Protein AF-A0A3N2P514-F1 (afdb_monomer_lite)

Foldseek 3Di:
DDPDDDPLRCLQPDVVNFVLCDVQKWKDDPNHTFDKGFPDSPPCVNPNTDMDTHYPDDAFKMKIFHCPPCVVPQPDKDKDADPADKVVRIDIAGVVRRIDMIGGDPDSDDDPPPDPPPDDPDPDPPPPVVVVVVVVVVVVVVPD

pLDDT: mean 82.33, std 19.9, range [40.38, 98.62]

Sequence (144 aa):
MATELTGEQKLRRSNRVHDYLLDRITVRQDDAPCPGRVVALDRLLDQGARLRFECPAEVAELDITLTALTDLNEAYRTVLTSQTPAVPRRVLFTAAEPTHRMRFSADGGGPGLTGALVGAGAALATALATLAVVRLRRRVRSRS

Structure (mmCIF, N/CA/C/O backbone):
data_AF-A0A3N2P514-F1
#
_entry.id   AF-A0A3N2P514-F1
#
loop_
_atom_site.group_PDB
_atom_site.id
_atom_site.type_symbol
_atom_site.label_atom_id
_atom_site.label_alt_id
_atom_site.label_comp_id
_atom_site.label_asym_id
_atom_site.label_entity_id
_atom_site.label_seq_id
_atom_site.pdbx_PDB_ins_code
_atom_site.Cartn_x
_atom_site.Cartn_y
_atom_site.Cartn_z
_atom_site.occupancy
_atom_site.B_iso_or_equiv
_atom_site.auth_seq_id
_atom_site.auth_comp_id
_atom_site.auth_asym_id
_atom_site.auth_atom_id
_atom_site.pdbx_PDB_model_num
ATOM 1 N N . MET A 1 1 ? -27.304 -10.025 27.829 1.00 45.19 1 MET A N 1
ATOM 2 C CA . MET A 1 1 ? -26.016 -9.373 28.148 1.00 45.19 1 MET A CA 1
ATOM 3 C C . MET A 1 1 ? -25.316 -9.084 26.831 1.00 45.19 1 MET A C 1
ATOM 5 O O . MET A 1 1 ? -25.089 -10.024 26.083 1.00 45.19 1 MET A O 1
ATOM 9 N N . ALA A 1 2 ? -25.073 -7.817 26.489 1.00 62.19 2 ALA A N 1
ATOM 10 C CA . ALA A 1 2 ? -24.287 -7.481 25.303 1.00 62.19 2 ALA A CA 1
ATOM 11 C C . ALA A 1 2 ? -22.807 -7.663 25.655 1.00 62.19 2 ALA A C 1
ATOM 13 O O . ALA A 1 2 ? -22.314 -7.009 26.569 1.00 62.19 2 ALA A O 1
ATOM 14 N N . THR A 1 3 ? -22.113 -8.589 24.996 1.00 72.25 3 THR A N 1
ATOM 15 C CA . THR A 1 3 ? -20.666 -8.740 25.176 1.00 72.25 3 THR A CA 1
ATOM 16 C C . THR A 1 3 ? -19.981 -7.512 24.590 1.00 72.25 3 THR A C 1
ATOM 18 O O . THR A 1 3 ? -20.041 -7.289 23.379 1.00 72.25 3 THR A O 1
ATOM 21 N N . GLU A 1 4 ? -19.349 -6.702 25.436 1.00 83.94 4 GLU A N 1
ATOM 22 C CA . GLU A 1 4 ? -18.551 -5.575 24.973 1.00 83.94 4 GLU A CA 1
ATOM 23 C C . GLU A 1 4 ? -17.305 -6.104 24.256 1.00 83.94 4 GLU A C 1
ATOM 25 O O . GLU A 1 4 ? -16.509 -6.859 24.812 1.00 83.94 4 GLU A O 1
ATOM 30 N N . LEU A 1 5 ? -17.173 -5.758 22.976 1.00 84.62 5 LEU A N 1
ATOM 31 C CA . LEU A 1 5 ? -16.024 -6.156 22.173 1.00 84.62 5 LEU A CA 1
ATOM 32 C C . LEU A 1 5 ? -14.835 -5.244 22.471 1.00 84.62 5 LEU A C 1
ATOM 34 O O . LEU A 1 5 ? -14.983 -4.017 22.489 1.00 84.62 5 LEU A O 1
ATOM 38 N N . THR A 1 6 ? -13.645 -5.832 22.592 1.00 86.94 6 THR A N 1
ATOM 39 C CA . THR A 1 6 ? -12.397 -5.063 22.673 1.00 86.94 6 THR A CA 1
ATOM 40 C C . THR A 1 6 ? -12.154 -4.274 21.380 1.00 86.94 6 THR A C 1
ATOM 42 O O . THR A 1 6 ? -12.704 -4.595 20.321 1.00 86.94 6 THR A O 1
ATOM 45 N N . GLY A 1 7 ? -11.304 -3.243 21.438 1.00 86.31 7 GLY A N 1
ATOM 46 C CA . GLY A 1 7 ? -10.926 -2.461 20.253 1.00 86.31 7 GLY A CA 1
ATOM 47 C C . GLY A 1 7 ? -10.390 -3.339 19.116 1.00 86.31 7 GLY A C 1
ATOM 48 O O . GLY A 1 7 ? -10.860 -3.242 17.987 1.00 86.31 7 GLY A O 1
ATOM 49 N N . GLU A 1 8 ? -9.498 -4.280 19.427 1.00 86.38 8 GLU A N 1
ATOM 50 C CA . GLU A 1 8 ? -8.974 -5.246 18.453 1.00 86.38 8 GLU A CA 1
ATOM 51 C C . GLU A 1 8 ? -10.080 -6.111 17.832 1.00 86.38 8 GLU A C 1
ATOM 53 O O . GLU A 1 8 ? -10.127 -6.291 16.614 1.00 86.38 8 GLU A O 1
ATOM 58 N N . GLN A 1 9 ? -11.016 -6.618 18.642 1.00 88.75 9 GLN A N 1
ATOM 59 C CA . GLN A 1 9 ? -12.128 -7.427 18.136 1.00 88.75 9 GLN A CA 1
ATOM 60 C C . GLN A 1 9 ? -13.032 -6.634 17.186 1.00 88.75 9 GLN A C 1
ATOM 62 O O . GLN A 1 9 ? -13.545 -7.212 16.222 1.00 88.75 9 GLN A O 1
ATOM 67 N N . LYS A 1 10 ? -13.214 -5.330 17.435 1.00 90.56 10 LYS A N 1
ATOM 68 C CA . LYS A 1 10 ? -13.932 -4.425 16.527 1.00 90.56 10 LYS A CA 1
ATOM 69 C C . LYS A 1 10 ? -13.166 -4.247 15.214 1.00 90.56 10 LYS A C 1
ATOM 71 O O . LYS A 1 10 ? -13.765 -4.416 14.156 1.00 90.56 10 LYS A O 1
ATOM 76 N N . LEU A 1 11 ? -11.858 -3.981 15.268 1.00 90.00 11 LEU A N 1
ATOM 77 C CA . LEU A 1 11 ? -11.020 -3.797 14.074 1.00 90.00 11 LEU A CA 1
ATOM 78 C C . LEU A 1 11 ? -10.984 -5.054 13.197 1.00 90.00 11 LEU A C 1
ATOM 80 O O . LEU A 1 11 ? -11.222 -4.970 11.996 1.00 90.00 11 LEU A O 1
ATOM 84 N N . ARG A 1 12 ? -10.792 -6.232 13.801 1.00 88.56 12 ARG A N 1
ATOM 85 C CA . ARG A 1 12 ? -10.744 -7.519 13.090 1.00 88.56 12 ARG A CA 1
ATOM 86 C C . ARG A 1 12 ? -12.003 -7.800 12.266 1.00 88.56 12 ARG A C 1
ATOM 88 O O . ARG A 1 12 ? -11.916 -8.391 11.194 1.00 88.56 12 ARG A O 1
ATOM 95 N N . ARG A 1 13 ? -13.170 -7.407 12.784 1.00 88.31 13 ARG A N 1
ATOM 96 C CA . ARG A 1 13 ? -14.486 -7.631 12.159 1.00 88.31 13 ARG A CA 1
ATOM 97 C C . ARG A 1 13 ? -14.916 -6.492 11.228 1.00 88.31 13 ARG A C 1
ATOM 99 O O . ARG A 1 13 ? -16.008 -6.554 10.674 1.00 88.31 13 ARG A O 1
ATOM 106 N N . SER A 1 14 ? -14.116 -5.436 11.103 1.00 91.12 14 SER A N 1
ATOM 107 C CA . SER A 1 14 ? -14.504 -4.228 10.381 1.00 91.12 14 SER A CA 1
ATOM 108 C C . SER A 1 14 ? -14.068 -4.296 8.925 1.00 91.12 14 SER A C 1
ATOM 110 O O . SER A 1 14 ? -12.897 -4.075 8.629 1.00 91.12 14 SER A O 1
ATOM 112 N N . ASN A 1 15 ? -15.013 -4.493 8.005 1.00 93.38 15 ASN A N 1
ATOM 113 C CA . ASN A 1 15 ? -14.727 -4.414 6.566 1.00 93.38 15 ASN A CA 1
ATOM 114 C C . ASN A 1 15 ? -14.096 -3.067 6.185 1.00 93.38 15 ASN A C 1
ATOM 116 O O . ASN A 1 15 ? -13.161 -3.040 5.405 1.00 93.38 15 ASN A O 1
ATOM 120 N N . ARG A 1 16 ? -14.477 -1.967 6.854 1.00 94.06 16 ARG A N 1
ATOM 121 C CA . ARG A 1 16 ? -13.855 -0.650 6.626 1.00 94.06 16 ARG A CA 1
ATOM 122 C C . ARG A 1 16 ? -12.353 -0.630 6.902 1.00 94.06 16 ARG A C 1
ATOM 124 O O . ARG A 1 16 ? -11.639 0.124 6.260 1.00 94.06 16 ARG A O 1
ATOM 131 N N . VAL A 1 17 ? -11.878 -1.411 7.874 1.00 93.44 17 VAL A N 1
ATOM 132 C CA . VAL A 1 17 ? -10.436 -1.523 8.150 1.00 93.44 17 VAL A CA 1
ATOM 133 C C . VAL A 1 17 ? -9.755 -2.337 7.056 1.00 93.44 17 VAL A C 1
ATOM 135 O O . VAL A 1 17 ? -8.643 -2.001 6.666 1.00 93.44 17 VAL A O 1
ATOM 138 N N . HIS A 1 18 ? -10.413 -3.382 6.547 1.00 94.25 18 HIS A N 1
ATOM 139 C CA . HIS A 1 18 ? -9.884 -4.167 5.431 1.00 94.25 18 HIS A CA 1
ATOM 140 C C . HIS A 1 18 ? -9.757 -3.305 4.176 1.00 94.25 18 HIS A C 1
ATOM 142 O O . HIS A 1 18 ? -8.673 -3.243 3.602 1.00 94.25 18 HIS A O 1
ATOM 148 N N . ASP A 1 19 ? -10.827 -2.593 3.825 1.00 95.94 19 ASP A N 1
ATOM 149 C CA . ASP A 1 19 ? -10.876 -1.689 2.675 1.00 95.94 19 ASP A CA 1
ATOM 150 C C . ASP A 1 19 ? -9.819 -0.588 2.816 1.00 95.94 19 ASP A C 1
ATOM 152 O O . ASP A 1 19 ? -8.991 -0.406 1.932 1.00 95.94 19 ASP A O 1
ATOM 156 N N . TYR A 1 20 ? -9.746 0.061 3.985 1.00 96.38 20 TYR A N 1
ATOM 157 C CA . TYR A 1 20 ? -8.734 1.079 4.267 1.00 96.38 20 TYR A CA 1
ATOM 158 C C . TYR A 1 20 ? -7.304 0.565 4.056 1.00 96.38 20 TYR A C 1
ATOM 160 O O . TYR A 1 20 ? -6.486 1.250 3.446 1.00 96.38 20 TYR A O 1
ATOM 168 N N . LEU A 1 21 ? -6.976 -0.633 4.551 1.00 96.69 21 LEU A N 1
ATOM 169 C CA . LEU A 1 21 ? -5.630 -1.183 4.394 1.00 96.69 21 LEU A CA 1
ATOM 170 C C . LEU A 1 21 ? -5.298 -1.470 2.924 1.00 96.69 21 LEU A C 1
ATOM 172 O O . LEU A 1 21 ? -4.166 -1.225 2.517 1.00 96.69 21 LEU A O 1
ATOM 176 N N . LEU A 1 22 ? -6.259 -1.964 2.140 1.00 97.50 22 LEU A N 1
ATOM 177 C CA . LEU A 1 22 ? -6.061 -2.274 0.720 1.00 97.50 22 LEU A CA 1
ATOM 178 C C . LEU A 1 22 ? -6.045 -1.023 -0.168 1.00 97.50 22 LEU A C 1
ATOM 180 O O . LEU A 1 22 ? -5.324 -1.003 -1.161 1.00 97.50 22 LEU A O 1
ATOM 184 N N . ASP A 1 23 ? -6.762 0.032 0.215 1.00 97.69 23 ASP A N 1
ATOM 185 C CA . ASP A 1 23 ? -6.745 1.317 -0.489 1.00 97.69 23 ASP A CA 1
ATOM 186 C C . ASP A 1 23 ? -5.457 2.103 -0.212 1.00 97.69 23 ASP A C 1
ATOM 188 O O . ASP A 1 23 ? -4.938 2.809 -1.080 1.00 97.69 23 ASP A O 1
ATOM 192 N N . ARG A 1 24 ? -4.928 2.004 1.013 1.00 98.19 24 ARG A N 1
ATOM 193 C CA . ARG A 1 24 ? -3.759 2.779 1.453 1.00 98.19 24 ARG A CA 1
ATOM 194 C C . ARG A 1 24 ? -2.426 2.066 1.265 1.00 98.19 24 ARG A C 1
ATOM 196 O O . ARG A 1 24 ? -1.390 2.734 1.308 1.00 98.19 24 ARG A O 1
ATOM 203 N N . ILE A 1 25 ? -2.437 0.747 1.078 1.00 98.25 25 ILE A N 1
ATOM 204 C CA . ILE A 1 25 ? -1.252 -0.074 0.816 1.00 98.25 25 ILE A CA 1
ATOM 205 C C . ILE A 1 25 ? -1.472 -0.789 -0.511 1.00 98.25 25 ILE A C 1
ATOM 207 O O . ILE A 1 25 ? -2.201 -1.777 -0.578 1.00 98.25 25 ILE A O 1
ATOM 211 N N . THR A 1 26 ? -0.827 -0.298 -1.564 1.00 98.44 26 THR A N 1
ATOM 212 C CA . THR A 1 26 ? -0.967 -0.863 -2.909 1.00 98.44 26 THR A CA 1
ATOM 213 C C . THR A 1 26 ? 0.381 -1.292 -3.463 1.00 98.44 26 THR A C 1
ATOM 215 O O . THR A 1 26 ? 1.437 -0.781 -3.085 1.00 98.44 26 THR A O 1
ATOM 218 N N . VAL A 1 27 ? 0.338 -2.285 -4.345 1.00 98.50 27 VAL A N 1
ATOM 219 C CA . VAL A 1 27 ? 1.511 -2.862 -4.995 1.00 98.50 27 VAL A CA 1
ATOM 220 C C . VAL A 1 27 ? 1.232 -2.914 -6.486 1.00 98.50 27 VAL A C 1
ATOM 222 O O . VAL A 1 27 ? 0.162 -3.365 -6.906 1.00 98.50 27 VAL A O 1
ATOM 225 N N . ARG A 1 28 ? 2.186 -2.445 -7.285 1.00 98.50 28 ARG A N 1
ATOM 226 C CA . ARG A 1 28 ? 2.131 -2.478 -8.746 1.00 98.50 28 ARG A CA 1
ATOM 227 C C . ARG A 1 28 ? 3.377 -3.163 -9.296 1.00 98.50 28 ARG A C 1
ATOM 229 O O . ARG A 1 28 ? 4.472 -2.973 -8.772 1.00 98.50 28 ARG A O 1
ATOM 236 N N . GLN A 1 29 ? 3.196 -3.933 -10.359 1.00 97.81 29 GLN A N 1
ATOM 237 C CA . GLN A 1 29 ? 4.259 -4.525 -11.166 1.00 97.81 29 GLN A CA 1
ATOM 238 C C . GLN A 1 29 ? 4.091 -4.004 -12.589 1.00 97.81 29 GLN A C 1
ATOM 240 O O . GLN A 1 29 ? 3.035 -4.227 -13.173 1.00 97.81 29 GLN A O 1
ATOM 245 N N . ASP A 1 30 ? 5.088 -3.301 -13.126 1.00 95.56 30 ASP A N 1
ATOM 246 C CA . ASP A 1 30 ? 5.043 -2.743 -14.488 1.00 95.56 30 ASP A CA 1
ATOM 247 C C . ASP A 1 30 ? 3.729 -1.996 -14.784 1.00 95.56 30 ASP A C 1
ATOM 249 O O . ASP A 1 30 ? 3.047 -2.245 -15.776 1.00 95.56 30 ASP A O 1
ATOM 253 N N . ASP A 1 31 ? 3.317 -1.125 -13.858 1.00 94.19 31 ASP A N 1
ATOM 254 C CA . ASP A 1 31 ? 2.047 -0.391 -13.903 1.00 94.19 31 ASP A CA 1
ATOM 255 C C . ASP A 1 31 ? 0.750 -1.229 -13.873 1.00 94.19 31 ASP A C 1
ATOM 257 O O . ASP A 1 31 ? -0.360 -0.677 -13.874 1.00 94.19 31 ASP A O 1
ATOM 261 N N . ALA A 1 32 ? 0.837 -2.547 -13.745 1.00 97.38 32 ALA A N 1
ATOM 262 C CA . ALA A 1 32 ? -0.308 -3.389 -13.438 1.00 97.38 32 ALA A CA 1
ATOM 263 C C . ALA A 1 32 ? -0.505 -3.478 -11.913 1.00 97.38 32 ALA A C 1
ATOM 265 O O . ALA A 1 32 ? 0.456 -3.722 -11.180 1.00 97.38 32 ALA A O 1
ATOM 266 N N . PRO A 1 33 ? -1.730 -3.289 -11.388 1.00 97.56 33 PRO A N 1
ATOM 267 C CA . PRO A 1 33 ? -1.990 -3.523 -9.972 1.00 97.56 33 PRO A CA 1
ATOM 268 C C . PRO A 1 33 ? -1.823 -5.010 -9.641 1.00 97.56 33 PRO A C 1
ATOM 270 O O . PRO A 1 33 ? -2.330 -5.862 -10.368 1.00 97.56 33 PRO A O 1
ATOM 273 N N . CYS A 1 34 ? -1.172 -5.318 -8.520 1.00 98.38 34 CYS A N 1
ATOM 274 C CA . CYS A 1 34 ? -1.200 -6.650 -7.924 1.00 98.38 34 CYS A CA 1
ATOM 275 C C . CYS A 1 34 ? -2.406 -6.726 -6.971 1.00 98.38 34 CYS A C 1
ATOM 277 O O . CYS A 1 34 ? -2.389 -6.031 -5.949 1.00 98.38 34 CYS A O 1
ATOM 279 N N . PRO A 1 35 ? -3.465 -7.515 -7.252 1.00 97.75 35 PRO A N 1
ATOM 280 C CA . PRO A 1 35 ? -4.622 -7.590 -6.369 1.00 97.75 35 PRO A CA 1
ATOM 281 C C . PRO A 1 35 ? -4.238 -8.018 -4.951 1.00 97.75 35 PRO A C 1
ATOM 283 O O . PRO A 1 35 ? -3.562 -9.028 -4.745 1.00 97.75 35 PRO A O 1
ATOM 286 N N . GLY A 1 36 ? -4.667 -7.221 -3.974 1.00 97.12 36 GLY A N 1
ATOM 287 C CA . GLY A 1 36 ? -4.402 -7.433 -2.559 1.00 97.12 36 GLY A CA 1
ATOM 288 C C . GLY A 1 36 ? -5.574 -8.084 -1.831 1.00 97.12 36 GLY A C 1
ATOM 289 O O . GLY A 1 36 ? -6.735 -7.894 -2.186 1.00 97.12 36 GLY A O 1
ATOM 290 N N . ARG A 1 37 ? -5.274 -8.812 -0.757 1.00 97.06 37 ARG A N 1
ATOM 291 C CA . ARG A 1 37 ? -6.256 -9.220 0.253 1.00 97.06 37 ARG A CA 1
ATOM 292 C C . ARG A 1 37 ? -5.663 -9.158 1.652 1.00 97.06 37 ARG A C 1
ATOM 294 O O . ARG A 1 37 ? -4.480 -9.445 1.849 1.00 97.06 37 ARG A O 1
ATOM 301 N N . VAL A 1 38 ? -6.501 -8.853 2.635 1.00 95.69 38 VAL A N 1
ATOM 302 C CA . VAL A 1 38 ? -6.143 -8.986 4.049 1.00 95.69 38 VAL A CA 1
ATOM 303 C C . VAL A 1 38 ? -6.258 -10.458 4.436 1.00 95.69 38 VAL A C 1
ATOM 305 O O . VAL A 1 38 ? -7.327 -11.057 4.362 1.00 95.69 38 VAL A O 1
ATOM 308 N N . VAL A 1 39 ? -5.134 -11.062 4.813 1.00 93.62 39 VAL A N 1
ATOM 309 C CA . VAL A 1 39 ? -5.049 -12.481 5.191 1.00 93.62 39 VAL A CA 1
ATOM 310 C C . VAL A 1 39 ? -5.330 -12.664 6.676 1.00 93.62 39 VAL A C 1
ATOM 312 O O . VAL A 1 39 ? -5.922 -13.664 7.073 1.00 93.62 39 VAL A O 1
ATOM 315 N N . ALA A 1 40 ? -4.888 -11.716 7.501 1.00 88.75 40 ALA A N 1
ATOM 316 C CA . ALA A 1 40 ? -5.063 -11.787 8.941 1.00 88.75 40 ALA A CA 1
ATOM 317 C C . ALA A 1 40 ? -5.077 -10.405 9.589 1.00 88.75 40 ALA A C 1
ATOM 319 O O . ALA A 1 40 ? -4.227 -9.562 9.304 1.00 88.75 40 ALA A O 1
ATOM 320 N N . LEU A 1 41 ? -6.027 -10.239 10.510 1.00 88.31 41 LEU A N 1
ATOM 321 C CA . LEU A 1 41 ? -6.078 -9.175 11.519 1.00 88.31 41 LEU A CA 1
ATOM 322 C C . LEU A 1 41 ? -6.220 -9.767 12.931 1.00 88.31 41 LEU A C 1
ATOM 324 O O . LEU A 1 41 ? -6.576 -9.058 13.872 1.00 88.31 41 LEU A O 1
ATOM 328 N N . ASP A 1 42 ? -6.045 -11.082 13.085 1.00 80.50 42 ASP A N 1
ATOM 329 C CA . ASP A 1 42 ? -5.956 -11.700 14.401 1.00 80.50 42 ASP A CA 1
ATOM 330 C C . ASP A 1 42 ? -4.624 -11.330 15.057 1.00 80.50 42 ASP A C 1
ATOM 332 O O . ASP A 1 42 ? -3.592 -11.308 14.391 1.00 80.50 42 ASP A O 1
ATOM 336 N N . ARG A 1 43 ? -4.653 -11.033 16.361 1.00 84.31 43 ARG A N 1
ATOM 337 C CA . ARG A 1 43 ? -3.476 -10.606 17.126 1.00 84.31 43 ARG A CA 1
ATOM 338 C C . ARG A 1 43 ? -2.844 -9.341 16.555 1.00 84.31 43 ARG A C 1
ATOM 340 O O . ARG A 1 43 ? -1.625 -9.246 16.443 1.00 84.31 43 ARG A O 1
ATOM 347 N N . LEU A 1 44 ? -3.675 -8.354 16.216 1.00 85.75 44 LEU A N 1
ATOM 348 C CA . LEU A 1 44 ? -3.232 -7.090 15.615 1.00 85.75 44 LEU A CA 1
ATOM 349 C C . LEU A 1 44 ? -2.179 -6.382 16.481 1.00 85.75 44 LEU A C 1
ATOM 351 O O . LEU A 1 44 ? -1.262 -5.766 15.948 1.00 85.75 44 LEU A O 1
ATOM 355 N N . LEU A 1 45 ? -2.303 -6.493 17.806 1.00 85.19 45 LEU A N 1
ATOM 356 C CA . LEU A 1 45 ? -1.375 -5.886 18.759 1.00 85.19 45 LEU A CA 1
ATOM 357 C C . LEU A 1 45 ? -0.016 -6.603 18.822 1.00 85.19 45 LEU A C 1
ATOM 359 O O . LEU A 1 45 ? 0.986 -5.951 19.095 1.00 85.19 45 LEU A O 1
ATOM 363 N N . ASP A 1 46 ? 0.031 -7.906 18.522 1.00 88.75 46 ASP A N 1
ATOM 364 C CA . ASP A 1 46 ? 1.262 -8.706 18.594 1.00 88.75 46 ASP A CA 1
ATOM 365 C C . ASP A 1 46 ? 1.944 -8.868 17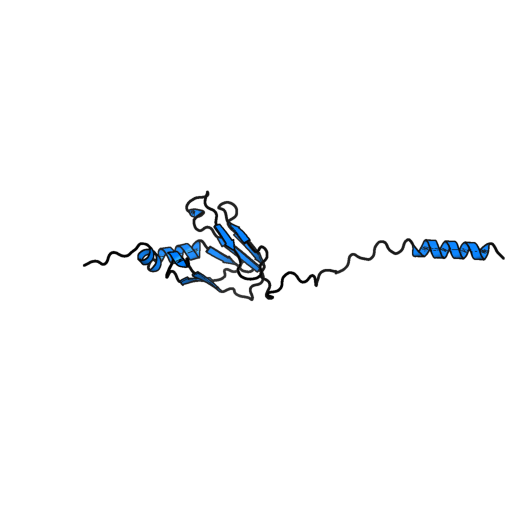.226 1.00 88.75 46 ASP A C 1
ATOM 367 O O . ASP A 1 46 ? 3.169 -8.920 17.133 1.00 88.75 46 ASP A O 1
ATOM 371 N N . GLN A 1 47 ? 1.154 -9.009 16.158 1.00 88.56 47 GLN A N 1
ATOM 372 C CA . GLN A 1 47 ? 1.615 -9.406 14.820 1.00 88.56 47 GLN A CA 1
ATOM 373 C C . GLN A 1 47 ? 1.318 -8.367 13.737 1.00 88.56 47 GLN A C 1
ATOM 375 O O . GLN A 1 47 ? 1.831 -8.486 12.623 1.00 88.56 47 GLN A O 1
ATOM 380 N N . GLY A 1 48 ? 0.496 -7.360 14.038 1.00 91.06 48 GLY A N 1
ATOM 381 C CA . GLY A 1 48 ? 0.007 -6.422 13.036 1.00 91.06 48 GLY A CA 1
ATOM 382 C C . GLY A 1 48 ? -0.948 -7.065 12.024 1.00 91.06 48 GLY A C 1
ATOM 383 O O . GLY A 1 48 ? -1.443 -8.179 12.200 1.00 91.06 48 GLY A O 1
ATOM 384 N N . ALA A 1 49 ? -1.244 -6.323 10.958 1.00 93.56 49 ALA A N 1
ATOM 385 C CA . ALA A 1 49 ? -2.051 -6.805 9.844 1.00 93.56 49 ALA A CA 1
ATOM 386 C C . ALA A 1 49 ? -1.172 -7.558 8.838 1.00 93.56 49 ALA A C 1
ATOM 388 O O . ALA A 1 49 ? -0.087 -7.091 8.488 1.00 93.56 49 ALA A O 1
ATOM 389 N N . ARG A 1 50 ? -1.657 -8.690 8.318 1.00 94.94 50 ARG A N 1
ATOM 390 C CA . ARG A 1 50 ? -0.994 -9.412 7.222 1.00 94.94 50 ARG A CA 1
ATOM 391 C C . ARG A 1 50 ? -1.801 -9.279 5.944 1.00 94.94 50 ARG A C 1
ATOM 393 O O . ARG A 1 50 ? -2.957 -9.696 5.889 1.00 94.94 50 ARG A O 1
ATOM 400 N N . LEU A 1 51 ? -1.164 -8.735 4.917 1.00 96.75 51 LEU A N 1
ATOM 401 C CA . LEU A 1 51 ? -1.715 -8.584 3.578 1.00 96.75 51 LEU A CA 1
ATOM 402 C C . LEU A 1 51 ? -0.957 -9.496 2.611 1.00 96.75 51 LEU A C 1
ATOM 404 O O . LEU A 1 51 ? 0.222 -9.790 2.816 1.00 96.75 51 LEU A O 1
ATOM 408 N N . ARG A 1 52 ? -1.633 -9.937 1.552 1.00 97.44 52 ARG A N 1
ATOM 409 C CA . ARG A 1 52 ? -1.024 -10.666 0.436 1.00 97.44 52 ARG A CA 1
ATOM 410 C C . ARG A 1 52 ? -1.443 -10.017 -0.868 1.00 97.44 52 ARG A C 1
ATOM 412 O O . ARG A 1 52 ? -2.633 -9.804 -1.073 1.00 97.44 52 ARG A O 1
ATOM 419 N N . PHE A 1 53 ? -0.466 -9.773 -1.730 1.00 98.19 53 PHE A N 1
ATOM 420 C CA . PHE A 1 53 ? -0.652 -9.239 -3.072 1.00 98.19 53 PHE A CA 1
ATOM 421 C C . PHE A 1 53 ? -0.252 -10.304 -4.091 1.00 98.19 53 PHE A C 1
ATOM 423 O O . PHE A 1 53 ? 0.747 -11.000 -3.894 1.00 98.19 53 PHE A O 1
ATOM 430 N N . GLU A 1 54 ? -1.048 -10.466 -5.141 1.00 97.62 54 GLU A N 1
ATOM 431 C CA . GLU A 1 54 ? -0.806 -11.438 -6.209 1.00 97.62 54 GLU A CA 1
ATOM 432 C C . GLU A 1 54 ? -0.451 -10.675 -7.483 1.00 97.62 54 GLU A C 1
ATOM 434 O O . GLU A 1 54 ? -1.258 -9.909 -7.990 1.00 97.62 54 GLU A O 1
ATOM 439 N N . CYS A 1 55 ? 0.784 -10.814 -7.960 1.00 97.19 55 CYS A N 1
ATOM 440 C CA . CYS A 1 55 ? 1.266 -10.094 -9.136 1.00 97.19 55 CYS A CA 1
ATOM 441 C C . CYS A 1 55 ? 1.141 -10.959 -10.403 1.00 97.19 55 CYS A C 1
ATOM 443 O O . CYS A 1 55 ? 1.177 -12.188 -10.302 1.00 97.19 55 CYS A O 1
ATOM 445 N N . PR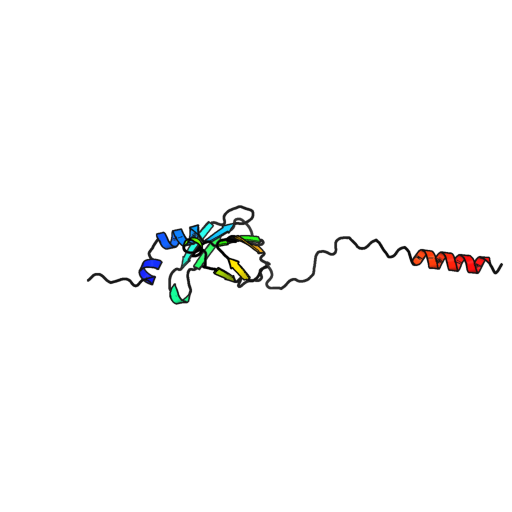O A 1 56 ? 0.962 -10.344 -11.588 1.00 93.56 56 PRO A N 1
ATOM 446 C CA . PRO A 1 56 ? 0.718 -11.068 -12.838 1.00 93.56 56 PRO A CA 1
ATOM 447 C C . PRO A 1 56 ? 1.918 -11.896 -13.322 1.00 93.56 56 PRO A C 1
ATOM 449 O O . PRO A 1 56 ? 1.725 -12.854 -14.070 1.00 93.56 56 PRO A O 1
ATOM 452 N N . ALA A 1 57 ? 3.136 -11.547 -12.904 1.00 94.38 57 ALA A N 1
ATOM 453 C CA . ALA A 1 57 ? 4.365 -12.244 -13.258 1.00 94.38 57 ALA A CA 1
ATOM 454 C C . ALA A 1 57 ? 5.265 -12.472 -12.032 1.00 94.38 57 ALA A C 1
ATOM 456 O O . ALA A 1 57 ? 4.973 -12.038 -10.915 1.00 94.38 57 ALA A O 1
ATOM 457 N N . GLU A 1 58 ? 6.384 -13.164 -12.250 1.00 93.50 58 GLU A N 1
ATOM 458 C CA . GLU A 1 58 ? 7.416 -13.352 -11.231 1.00 93.50 58 GLU A CA 1
ATOM 459 C C . GLU A 1 58 ? 7.914 -12.002 -10.691 1.00 93.50 58 GLU A C 1
ATOM 461 O O . GLU A 1 58 ? 8.128 -11.046 -11.437 1.00 93.50 58 GLU A O 1
ATOM 466 N N . VAL A 1 59 ? 8.062 -11.910 -9.370 1.00 93.25 59 VAL A N 1
ATOM 467 C CA . VAL A 1 59 ? 8.354 -10.653 -8.677 1.00 93.25 59 VAL A CA 1
ATOM 468 C C . VAL A 1 59 ? 9.855 -10.363 -8.708 1.00 93.25 59 VAL A C 1
ATOM 470 O O . VAL A 1 59 ? 10.612 -10.906 -7.908 1.00 93.25 59 VAL A O 1
ATOM 473 N N . ALA A 1 60 ? 10.266 -9.460 -9.599 1.00 93.69 60 ALA A N 1
ATOM 474 C CA . ALA A 1 60 ? 11.629 -8.922 -9.658 1.00 93.69 60 ALA A CA 1
ATOM 475 C C . ALA A 1 60 ? 11.695 -7.433 -9.277 1.00 93.69 60 ALA A C 1
ATOM 477 O O . ALA A 1 60 ? 12.627 -6.998 -8.607 1.00 93.69 60 ALA A O 1
ATOM 478 N N . GLU A 1 61 ? 10.692 -6.645 -9.660 1.00 96.25 61 GLU A N 1
ATOM 479 C CA . GLU A 1 61 ? 10.574 -5.223 -9.334 1.00 96.25 61 GLU A CA 1
ATOM 480 C C . GLU A 1 61 ? 9.109 -4.904 -9.020 1.00 96.25 61 GLU A C 1
ATOM 482 O O . GLU A 1 61 ? 8.211 -5.392 -9.704 1.00 96.25 61 GLU A O 1
ATOM 487 N N . LEU A 1 62 ? 8.872 -4.122 -7.964 1.00 97.94 62 LEU A N 1
ATOM 488 C CA . LEU A 1 62 ? 7.546 -3.646 -7.572 1.00 97.94 62 LEU A CA 1
ATOM 489 C C . LEU A 1 62 ? 7.609 -2.168 -7.207 1.00 97.94 62 LEU A C 1
ATOM 491 O O . LEU A 1 62 ? 8.517 -1.743 -6.491 1.00 97.94 62 LEU A O 1
ATOM 495 N N . ASP A 1 63 ? 6.589 -1.420 -7.606 1.00 98.44 63 ASP A N 1
ATOM 496 C CA . ASP A 1 63 ? 6.296 -0.110 -7.040 1.00 98.44 63 ASP A CA 1
ATOM 497 C C . ASP A 1 63 ? 5.304 -0.311 -5.886 1.00 98.44 63 ASP A C 1
ATOM 499 O O . ASP A 1 63 ? 4.178 -0.781 -6.073 1.00 98.44 63 ASP A O 1
ATOM 503 N N . ILE A 1 64 ? 5.751 -0.014 -4.666 1.00 98.44 64 ILE A N 1
ATOM 504 C CA . ILE A 1 64 ? 4.951 -0.143 -3.447 1.00 98.44 64 ILE A CA 1
ATOM 505 C C . ILE A 1 64 ? 4.534 1.252 -3.009 1.00 98.44 64 ILE A C 1
ATOM 507 O O . ILE A 1 64 ? 5.395 2.106 -2.796 1.00 98.44 64 ILE A O 1
ATOM 511 N N . THR A 1 65 ? 3.234 1.463 -2.820 1.00 98.62 65 THR A N 1
ATOM 512 C CA . THR A 1 65 ? 2.674 2.704 -2.284 1.00 98.62 65 THR A CA 1
ATOM 513 C C . THR A 1 65 ? 2.111 2.465 -0.891 1.00 98.62 65 THR A C 1
ATOM 515 O O . THR A 1 65 ? 1.294 1.564 -0.695 1.00 98.62 65 THR A O 1
ATOM 518 N N . LEU A 1 66 ? 2.514 3.291 0.075 1.00 98.38 66 LEU A N 1
ATOM 519 C CA . LEU A 1 66 ? 2.020 3.259 1.447 1.00 98.38 66 LEU A CA 1
ATOM 520 C C . LEU A 1 66 ? 1.648 4.674 1.886 1.00 98.38 66 LEU A C 1
ATOM 522 O O . LEU A 1 66 ? 2.503 5.528 2.105 1.00 98.38 66 LEU A O 1
ATOM 526 N N . THR A 1 67 ? 0.346 4.894 2.039 1.00 98.00 67 THR A N 1
ATOM 527 C CA . THR A 1 67 ? -0.232 6.158 2.528 1.00 98.00 67 THR A CA 1
ATOM 528 C C . THR A 1 67 ? -0.977 5.998 3.848 1.00 98.00 67 THR A C 1
ATOM 530 O O . THR A 1 67 ? -1.499 6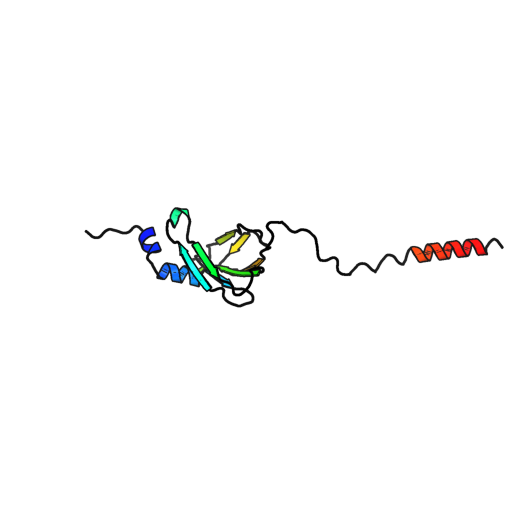.968 4.384 1.00 98.00 67 THR A O 1
ATOM 533 N N . ALA A 1 68 ? -1.036 4.778 4.390 1.00 95.88 68 ALA A N 1
ATOM 534 C CA . ALA A 1 68 ? -1.714 4.522 5.650 1.00 95.88 68 ALA A CA 1
ATOM 535 C C . ALA A 1 68 ? -1.056 5.333 6.771 1.00 95.88 68 ALA A C 1
ATOM 537 O O . ALA A 1 68 ? 0.167 5.312 6.921 1.00 95.88 68 ALA A O 1
ATOM 538 N N . LEU A 1 69 ? -1.881 5.994 7.583 1.00 94.31 69 LEU A N 1
ATOM 539 C CA . LEU A 1 69 ? -1.498 6.894 8.675 1.00 94.31 69 LEU A CA 1
ATOM 540 C C . LEU A 1 69 ? -0.962 8.244 8.190 1.00 94.31 69 LEU A C 1
ATOM 542 O O . LEU A 1 69 ? -1.319 9.259 8.782 1.00 94.31 69 LEU A O 1
ATOM 546 N N . THR A 1 70 ? -0.165 8.293 7.120 1.00 96.38 70 THR A N 1
ATOM 547 C CA . THR A 1 70 ? 0.267 9.576 6.536 1.00 96.38 70 THR A CA 1
ATOM 548 C C . THR A 1 70 ? -0.900 10.348 5.922 1.00 96.38 70 THR A C 1
ATOM 550 O O . THR A 1 70 ? -0.872 11.576 5.901 1.00 96.38 70 THR A O 1
ATOM 553 N N . ASP A 1 71 ? -1.962 9.648 5.515 1.00 95.88 71 ASP A N 1
ATOM 554 C CA . ASP A 1 71 ? -3.243 10.235 5.120 1.00 95.88 71 ASP A CA 1
ATOM 555 C C . ASP A 1 71 ? -4.022 10.863 6.287 1.00 95.88 71 ASP A C 1
ATOM 557 O O . ASP A 1 71 ? -4.830 11.764 6.070 1.00 95.88 71 ASP A O 1
ATOM 561 N N . LEU A 1 72 ? -3.788 10.397 7.518 1.00 95.19 72 LEU A N 1
ATOM 562 C CA . LEU A 1 72 ? -4.398 10.946 8.732 1.00 95.19 72 LEU A CA 1
ATOM 563 C C . LEU A 1 72 ? -3.590 12.119 9.290 1.00 95.19 72 LEU A C 1
ATOM 565 O O . LEU A 1 72 ? -4.162 13.068 9.828 1.00 95.19 72 LEU A O 1
ATOM 569 N N . ASN A 1 73 ? -2.260 12.037 9.210 1.00 97.38 73 ASN A N 1
ATOM 570 C CA . ASN A 1 73 ? -1.355 13.091 9.643 1.00 97.38 73 ASN A CA 1
ATOM 571 C C . ASN A 1 73 ? -0.026 13.021 8.879 1.00 97.38 73 ASN A C 1
ATOM 573 O O . ASN A 1 73 ? 0.704 12.032 8.962 1.00 97.38 73 ASN A O 1
ATOM 577 N N . GLU A 1 74 ? 0.332 14.115 8.210 1.00 96.81 74 GLU A N 1
ATOM 578 C CA . GLU A 1 74 ? 1.547 14.221 7.395 1.00 96.81 74 GLU A CA 1
ATOM 579 C C . GLU A 1 74 ? 2.862 14.051 8.177 1.00 96.81 74 GLU A C 1
ATOM 581 O O . GLU A 1 74 ? 3.893 13.718 7.590 1.00 96.81 74 GLU A O 1
ATOM 586 N N . ALA A 1 75 ? 2.843 14.248 9.501 1.00 97.69 75 ALA A N 1
ATOM 587 C CA . ALA A 1 75 ? 4.015 14.076 10.355 1.00 97.69 75 ALA A CA 1
ATOM 588 C C . ALA A 1 75 ? 4.372 12.600 10.590 1.00 97.69 75 ALA A C 1
ATOM 590 O O . ALA A 1 75 ? 5.493 12.296 11.017 1.00 97.69 75 ALA A O 1
ATOM 591 N N . TYR A 1 76 ? 3.442 11.676 10.335 1.00 97.56 76 TYR A N 1
ATOM 592 C CA . TYR A 1 76 ? 3.707 10.250 10.460 1.00 97.56 76 TYR A CA 1
ATOM 593 C C . TYR A 1 76 ? 4.630 9.742 9.357 1.00 97.56 76 TYR A C 1
ATOM 595 O O . TYR A 1 76 ? 4.717 10.286 8.257 1.00 97.56 76 TYR A O 1
ATOM 603 N N . ARG A 1 77 ? 5.371 8.685 9.689 1.00 97.44 77 ARG A N 1
ATOM 604 C CA . ARG A 1 77 ? 6.306 8.026 8.781 1.00 97.44 77 ARG A CA 1
ATOM 605 C C . ARG A 1 77 ? 6.259 6.527 9.006 1.00 97.44 77 ARG A C 1
ATOM 607 O O . ARG A 1 77 ? 6.119 6.078 10.146 1.00 97.44 77 ARG A O 1
ATOM 614 N N . THR A 1 78 ? 6.433 5.758 7.940 1.00 97.00 78 THR A N 1
ATOM 615 C CA . THR A 1 78 ? 6.379 4.295 8.005 1.00 97.00 78 THR A CA 1
ATOM 616 C C . THR A 1 78 ? 7.623 3.700 7.375 1.00 97.00 78 THR A C 1
ATOM 618 O O . THR A 1 78 ? 8.000 4.063 6.268 1.00 97.00 78 THR A O 1
ATOM 621 N N . VAL A 1 79 ? 8.276 2.773 8.075 1.00 97.62 79 VAL A N 1
ATOM 622 C CA . VAL A 1 79 ? 9.435 2.057 7.534 1.00 97.62 79 VAL A CA 1
ATOM 623 C C . VAL A 1 79 ? 8.983 0.709 6.998 1.00 97.62 79 VAL A C 1
ATOM 625 O O . VAL A 1 79 ? 8.489 -0.122 7.759 1.00 97.62 79 VAL A O 1
ATOM 628 N N . LEU A 1 80 ? 9.217 0.459 5.713 1.00 97.25 80 LEU A N 1
ATOM 629 C CA . LEU A 1 80 ? 9.136 -0.888 5.156 1.00 97.25 80 LEU A CA 1
ATOM 630 C C . LEU A 1 80 ? 10.503 -1.547 5.283 1.00 97.25 80 LEU A C 1
ATOM 632 O O . LEU A 1 80 ? 11.524 -0.954 4.936 1.00 97.25 80 LEU A O 1
ATOM 636 N N . THR A 1 81 ? 10.516 -2.782 5.777 1.00 97.12 81 THR A N 1
ATOM 637 C CA . THR A 1 81 ? 11.715 -3.621 5.849 1.00 97.12 81 THR A CA 1
ATOM 638 C C . THR A 1 81 ? 11.467 -4.911 5.089 1.00 97.12 81 THR A C 1
ATOM 640 O O . THR A 1 81 ? 10.516 -5.628 5.393 1.00 97.12 81 THR A O 1
ATOM 643 N N . SER A 1 82 ? 12.333 -5.219 4.125 1.00 95.50 82 SER A N 1
ATOM 644 C CA . SER A 1 82 ? 12.287 -6.503 3.432 1.00 95.50 82 SER A CA 1
ATOM 645 C C . SER A 1 82 ? 12.926 -7.596 4.286 1.00 95.50 82 SER A C 1
ATOM 647 O O . SER A 1 82 ? 14.019 -7.412 4.830 1.00 95.50 82 SER A O 1
ATOM 649 N N . GLN A 1 83 ? 12.247 -8.739 4.388 1.00 93.88 83 GLN A N 1
ATOM 650 C CA . GLN A 1 83 ? 12.776 -9.946 5.032 1.00 93.88 83 GLN A CA 1
ATOM 651 C C . GLN A 1 83 ? 13.564 -10.830 4.055 1.00 93.88 83 GLN A C 1
ATOM 653 O O . GLN A 1 83 ? 14.402 -11.620 4.480 1.00 93.88 83 GLN A O 1
ATOM 658 N N . THR A 1 84 ? 13.330 -10.674 2.752 1.00 91.25 84 THR A N 1
ATOM 659 C CA . THR A 1 84 ? 14.104 -11.300 1.673 1.00 91.25 84 THR A CA 1
ATOM 660 C C . THR A 1 84 ? 15.119 -10.304 1.102 1.00 91.25 84 THR A C 1
ATOM 662 O O . THR A 1 84 ? 14.988 -9.092 1.338 1.00 91.25 84 THR A O 1
ATOM 665 N N . PRO A 1 85 ? 16.152 -10.757 0.364 1.00 94.06 85 PRO A N 1
ATOM 666 C CA . PRO A 1 85 ? 17.037 -9.844 -0.347 1.00 94.06 85 PRO A CA 1
ATOM 667 C C . PRO A 1 85 ? 16.250 -8.912 -1.266 1.00 94.06 85 PRO A C 1
ATOM 669 O O . PRO A 1 85 ? 15.545 -9.343 -2.176 1.00 94.06 85 PRO A O 1
ATOM 672 N N . ALA A 1 86 ? 16.382 -7.618 -0.995 1.00 95.00 86 ALA A N 1
ATOM 673 C CA . ALA A 1 86 ? 15.802 -6.569 -1.803 1.00 95.00 86 ALA A CA 1
ATOM 674 C C . ALA A 1 86 ? 16.695 -5.329 -1.789 1.00 95.00 86 ALA A C 1
ATOM 676 O O . ALA A 1 86 ? 17.415 -5.068 -0.814 1.00 95.00 86 ALA A O 1
ATOM 677 N N . VAL A 1 87 ? 16.623 -4.555 -2.866 1.00 95.62 87 VAL A N 1
ATOM 678 C CA . VAL A 1 87 ? 17.271 -3.257 -3.005 1.00 95.62 87 VAL A CA 1
ATOM 679 C C . VAL A 1 87 ? 16.194 -2.197 -3.248 1.00 95.62 87 VAL A C 1
ATOM 681 O O . VAL A 1 87 ? 15.502 -2.273 -4.263 1.00 95.62 87 VAL A O 1
ATOM 684 N N . PRO A 1 88 ? 16.073 -1.190 -2.368 1.00 96.19 88 PRO A N 1
ATOM 685 C CA . PRO A 1 88 ? 16.702 -1.094 -1.043 1.00 96.19 88 PRO A CA 1
ATOM 686 C C . PRO A 1 88 ? 16.126 -2.115 -0.036 1.00 96.19 88 PRO A C 1
ATOM 688 O O . PRO A 1 88 ? 14.997 -2.571 -0.163 1.00 96.19 88 PRO A O 1
ATOM 691 N N . ARG A 1 89 ? 16.883 -2.457 1.021 1.00 96.00 89 ARG A N 1
ATOM 692 C CA . ARG A 1 89 ? 16.406 -3.393 2.069 1.00 96.00 89 ARG A CA 1
ATOM 693 C C . ARG A 1 89 ? 15.414 -2.754 3.047 1.00 96.00 89 ARG A C 1
ATOM 695 O O . ARG A 1 89 ? 14.646 -3.457 3.703 1.00 96.00 89 ARG A O 1
ATOM 702 N N . ARG A 1 90 ? 15.467 -1.428 3.181 1.00 97.50 90 ARG A N 1
ATOM 703 C CA . ARG A 1 90 ? 14.554 -0.616 3.989 1.00 97.50 90 ARG A CA 1
ATOM 704 C C . ARG A 1 90 ? 14.262 0.695 3.278 1.00 97.50 90 ARG A C 1
ATOM 706 O O . ARG A 1 90 ? 15.188 1.277 2.718 1.00 97.50 90 ARG A O 1
ATOM 713 N N . VAL A 1 91 ? 13.025 1.168 3.370 1.00 97.88 91 VAL A N 1
ATOM 714 C CA . VAL A 1 91 ? 12.602 2.487 2.867 1.00 97.88 91 VAL A CA 1
ATOM 715 C C . VAL A 1 91 ? 11.725 3.185 3.891 1.00 97.88 91 VAL A C 1
ATOM 717 O O . VAL A 1 91 ? 11.073 2.521 4.699 1.00 97.88 91 VAL A O 1
ATOM 720 N N . LEU A 1 92 ? 11.725 4.515 3.864 1.00 98.19 92 LEU A N 1
ATOM 721 C CA . LEU A 1 92 ? 10.913 5.350 4.738 1.00 98.19 92 LEU A CA 1
ATOM 722 C C . LEU A 1 92 ? 9.850 6.062 3.905 1.00 98.19 92 LEU A C 1
ATOM 724 O O . LEU A 1 92 ? 10.159 7.023 3.214 1.00 98.19 92 LEU A O 1
ATOM 728 N N . PHE A 1 93 ? 8.606 5.632 4.054 1.00 98.44 93 PHE A N 1
ATOM 729 C CA . PHE A 1 93 ? 7.446 6.285 3.471 1.00 98.44 93 PHE A CA 1
ATOM 730 C C . PHE A 1 93 ? 7.077 7.536 4.265 1.00 98.44 93 PHE A C 1
ATOM 732 O O . PHE A 1 93 ? 7.038 7.523 5.505 1.00 98.44 93 PHE A O 1
ATOM 739 N N . THR A 1 94 ? 6.776 8.607 3.539 1.00 98.44 94 THR A N 1
ATOM 740 C CA . THR A 1 94 ? 6.288 9.879 4.086 1.00 98.44 94 THR A CA 1
ATOM 741 C C . THR A 1 94 ? 5.099 10.371 3.265 1.00 98.44 94 THR A C 1
ATOM 743 O O . THR A 1 94 ? 4.828 9.838 2.192 1.00 98.44 94 THR A O 1
ATOM 746 N N . ALA A 1 95 ? 4.398 11.408 3.729 1.00 98.00 95 ALA A N 1
ATOM 747 C CA . ALA A 1 95 ? 3.337 12.027 2.930 1.00 98.00 95 ALA A CA 1
ATOM 748 C C . ALA A 1 95 ? 3.846 12.593 1.585 1.00 98.00 95 ALA A C 1
ATOM 750 O O . ALA A 1 95 ? 3.122 12.556 0.595 1.00 98.00 95 ALA A O 1
ATOM 751 N N . ALA A 1 96 ? 5.092 13.081 1.535 1.00 98.12 96 ALA A N 1
ATOM 752 C CA . ALA A 1 96 ? 5.701 13.645 0.326 1.00 98.12 96 ALA A CA 1
ATOM 753 C C . ALA A 1 96 ? 6.260 12.579 -0.633 1.00 98.12 96 ALA A C 1
ATOM 755 O O . ALA A 1 96 ? 6.341 12.813 -1.836 1.00 98.12 96 ALA A O 1
ATOM 756 N N . GLU A 1 97 ? 6.636 11.412 -0.110 1.00 98.31 97 GLU A N 1
ATOM 757 C CA . GLU A 1 97 ? 7.184 10.299 -0.886 1.00 98.31 97 GLU A CA 1
ATOM 758 C C . GLU A 1 97 ? 6.460 9.001 -0.484 1.00 98.31 97 GLU A C 1
ATOM 760 O O . GLU A 1 97 ? 6.944 8.242 0.362 1.00 98.31 97 GLU A O 1
ATOM 765 N N . PRO A 1 98 ? 5.242 8.778 -1.019 1.00 98.31 98 PRO A N 1
ATOM 766 C CA . PRO A 1 98 ? 4.396 7.656 -0.624 1.00 98.31 98 PRO A CA 1
ATOM 767 C C . PRO A 1 98 ? 4.649 6.390 -1.443 1.00 98.31 98 PRO A C 1
ATOM 769 O O . PRO A 1 98 ? 4.080 5.352 -1.119 1.00 98.31 98 PRO A O 1
ATOM 772 N N . THR A 1 99 ? 5.457 6.461 -2.502 1.00 98.56 99 THR A N 1
ATOM 773 C CA . THR A 1 99 ? 5.721 5.344 -3.413 1.00 98.56 99 THR A CA 1
ATOM 774 C C . THR A 1 99 ? 7.214 5.124 -3.543 1.00 98.56 99 THR A C 1
ATOM 776 O O . THR A 1 99 ? 7.955 6.056 -3.848 1.00 98.56 99 THR A O 1
ATOM 779 N N . HIS A 1 100 ? 7.643 3.876 -3.378 1.00 98.50 100 HIS A N 1
ATOM 780 C CA . HIS A 1 100 ? 9.022 3.477 -3.602 1.00 98.50 100 HIS A CA 1
ATOM 781 C C . HIS A 1 100 ? 9.098 2.222 -4.456 1.00 98.50 100 HIS A C 1
ATOM 783 O O . HIS A 1 100 ? 8.323 1.278 -4.297 1.00 98.50 100 HIS A O 1
ATOM 789 N N . ARG A 1 101 ? 10.116 2.204 -5.310 1.00 98.00 101 ARG A N 1
ATOM 790 C CA . ARG A 1 101 ? 10.479 1.050 -6.113 1.00 98.00 101 ARG A CA 1
ATOM 791 C C . ARG A 1 101 ? 11.369 0.102 -5.327 1.00 98.00 101 ARG A C 1
ATOM 793 O O . ARG A 1 101 ? 12.383 0.516 -4.763 1.00 98.00 101 ARG A O 1
ATOM 800 N N . MET A 1 102 ? 11.010 -1.171 -5.338 1.00 97.12 102 MET A N 1
ATOM 801 C CA . MET A 1 102 ? 11.715 -2.253 -4.663 1.00 97.12 102 MET A CA 1
ATOM 802 C C . MET A 1 102 ? 12.132 -3.293 -5.693 1.00 97.12 102 MET A C 1
ATOM 804 O O . MET A 1 102 ? 11.297 -3.772 -6.455 1.00 97.12 102 MET A O 1
ATOM 808 N N . ARG A 1 103 ? 13.409 -3.674 -5.695 1.00 96.56 103 ARG A N 1
ATOM 809 C CA . ARG A 1 103 ? 13.926 -4.769 -6.523 1.00 96.56 103 ARG A CA 1
ATOM 810 C C . ARG A 1 103 ? 14.202 -5.977 -5.655 1.00 96.56 103 ARG A C 1
ATOM 812 O O . ARG A 1 103 ? 14.921 -5.848 -4.669 1.00 96.56 103 ARG A O 1
ATOM 819 N N . PHE A 1 104 ? 13.667 -7.127 -6.024 1.00 93.00 104 PHE A N 1
ATOM 820 C CA . PHE A 1 104 ? 13.836 -8.395 -5.328 1.00 93.00 104 PHE A CA 1
ATOM 821 C C . PHE A 1 104 ? 14.768 -9.286 -6.144 1.00 93.00 104 PHE A C 1
ATOM 823 O O . PHE A 1 104 ? 14.680 -9.337 -7.369 1.00 93.00 104 PHE A O 1
ATOM 830 N N . SER A 1 105 ? 15.685 -9.974 -5.472 1.00 83.25 105 SER A N 1
ATOM 831 C CA . SER A 1 105 ? 16.526 -10.984 -6.113 1.00 83.25 105 SER A CA 1
ATOM 832 C C . SER A 1 105 ? 15.947 -12.356 -5.793 1.00 83.25 105 S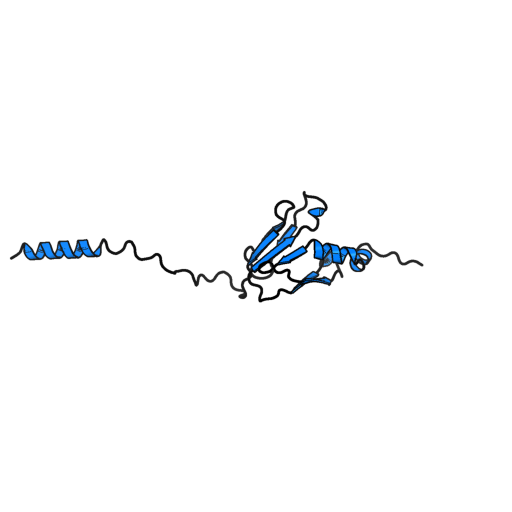ER A C 1
ATOM 834 O O . SER A 1 105 ? 15.694 -12.652 -4.625 1.00 83.25 105 SER A O 1
ATOM 836 N N . ALA A 1 106 ? 15.734 -13.181 -6.823 1.00 66.94 106 ALA A N 1
ATOM 837 C CA . ALA A 1 106 ? 15.268 -14.562 -6.667 1.00 66.94 106 ALA A CA 1
ATOM 838 C C . ALA A 1 106 ? 16.228 -15.395 -5.796 1.00 66.94 106 ALA A C 1
ATOM 840 O O . ALA A 1 106 ? 15.815 -16.325 -5.105 1.00 66.94 106 ALA A O 1
ATOM 841 N N . ASP A 1 107 ? 17.498 -14.992 -5.755 1.00 55.12 107 ASP A N 1
ATOM 842 C CA . ASP A 1 107 ? 18.523 -15.647 -4.971 1.00 55.12 107 ASP A CA 1
ATOM 843 C C . ASP A 1 107 ? 18.701 -14.961 -3.615 1.00 55.12 107 ASP A C 1
ATOM 845 O O . ASP A 1 107 ? 18.996 -13.771 -3.510 1.00 55.12 107 ASP A O 1
ATOM 849 N N . GLY A 1 108 ? 18.629 -15.763 -2.553 1.00 46.25 108 GLY A N 1
ATOM 850 C CA . GLY A 1 108 ? 19.085 -15.467 -1.191 1.00 46.25 108 GLY A CA 1
ATOM 851 C C . GLY A 1 108 ? 20.547 -14.996 -1.061 1.00 46.25 108 GLY A C 1
ATOM 852 O O . GLY A 1 108 ? 21.073 -14.976 0.050 1.00 46.25 108 GLY A O 1
ATOM 853 N N . GLY A 1 109 ? 21.235 -14.687 -2.161 1.00 40.62 109 GLY A N 1
ATOM 854 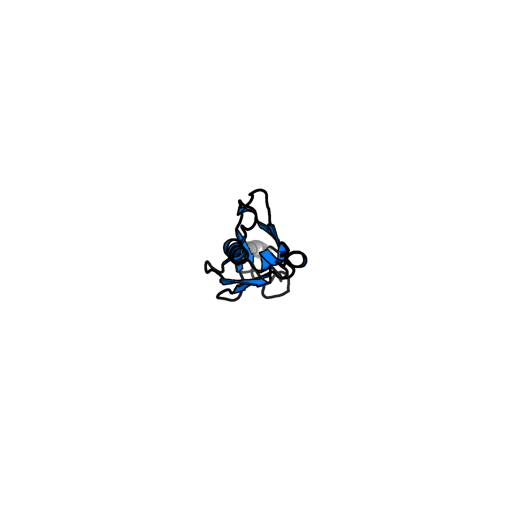C CA . GLY A 1 109 ? 22.634 -14.292 -2.223 1.00 40.62 109 GLY A CA 1
ATOM 855 C C . GLY A 1 109 ? 22.746 -12.812 -2.553 1.00 40.62 109 GLY A C 1
ATOM 856 O O . GLY A 1 109 ? 22.125 -12.328 -3.493 1.00 40.62 109 GLY A O 1
ATOM 857 N N . GLY A 1 110 ? 23.540 -12.080 -1.766 1.00 41.28 110 GLY A N 1
ATOM 858 C CA . GLY A 1 110 ? 23.904 -10.695 -2.068 1.00 41.28 110 GLY A CA 1
ATOM 859 C C . GLY A 1 110 ? 24.490 -10.542 -3.478 1.00 41.28 110 GLY A C 1
ATOM 860 O O . GLY A 1 110 ? 24.754 -11.545 -4.136 1.00 41.28 110 GLY A O 1
ATOM 861 N N . PRO A 1 111 ? 24.718 -9.304 -3.950 1.00 45.12 111 PRO A N 1
ATOM 862 C CA . PRO A 1 111 ? 25.173 -9.059 -5.311 1.00 45.12 111 PRO A CA 1
ATOM 863 C C . PRO A 1 111 ? 26.493 -9.794 -5.574 1.00 45.12 111 PRO A C 1
ATOM 865 O O . PRO A 1 111 ? 27.577 -9.322 -5.234 1.00 45.12 111 PRO A O 1
ATOM 868 N N . GLY A 1 112 ? 26.387 -10.968 -6.193 1.00 40.38 112 GLY A N 1
ATOM 869 C CA . GLY A 1 112 ? 27.460 -11.570 -6.947 1.00 40.38 112 GLY A CA 1
ATOM 870 C C . GLY A 1 112 ? 27.704 -10.632 -8.112 1.00 40.38 112 GLY A C 1
ATOM 871 O O . GLY A 1 112 ? 26.842 -10.446 -8.966 1.00 40.38 112 GLY A O 1
ATOM 872 N N . LEU A 1 113 ? 28.855 -9.970 -8.091 1.00 52.59 113 LEU A N 1
ATOM 873 C CA . LEU A 1 113 ? 29.373 -9.182 -9.198 1.00 52.59 113 LEU A CA 1
ATOM 874 C C . LEU A 1 113 ? 29.592 -10.101 -10.407 1.00 52.59 113 LEU A C 1
ATOM 876 O O . LEU A 1 113 ? 30.711 -10.524 -10.677 1.00 52.59 113 LEU A O 1
ATOM 880 N N . THR A 1 114 ? 28.538 -10.427 -11.142 1.00 53.41 114 THR A N 1
ATOM 881 C CA . THR A 1 114 ? 28.636 -11.144 -12.412 1.00 53.41 114 THR A CA 1
ATOM 882 C C . THR A 1 114 ? 27.588 -10.590 -13.361 1.00 53.41 114 THR A C 1
ATOM 884 O O . THR A 1 114 ? 26.440 -11.019 -13.337 1.00 53.41 114 THR A O 1
ATOM 887 N N . GLY A 1 115 ? 27.991 -9.631 -14.204 1.00 48.81 115 GLY A N 1
ATOM 888 C CA . GLY A 1 115 ? 27.231 -9.342 -15.424 1.00 48.81 115 GLY A CA 1
ATOM 889 C C . GLY A 1 115 ? 27.115 -7.895 -15.894 1.00 48.81 115 GLY A C 1
ATOM 890 O O . GLY A 1 115 ? 26.044 -7.528 -16.352 1.00 48.81 115 GLY A O 1
ATOM 891 N N . ALA A 1 116 ? 28.178 -7.082 -15.844 1.00 44.44 116 ALA A N 1
ATOM 892 C CA . ALA A 1 116 ? 28.298 -5.903 -16.717 1.00 44.44 116 ALA A CA 1
ATOM 893 C C . ALA A 1 116 ? 29.767 -5.465 -16.895 1.00 44.44 116 ALA A C 1
ATOM 895 O O . ALA A 1 116 ? 30.154 -4.357 -16.545 1.00 44.44 116 ALA A O 1
ATOM 896 N N . LEU A 1 117 ? 30.603 -6.339 -17.462 1.00 49.19 117 LEU A N 1
ATOM 897 C CA . LEU A 1 117 ? 31.783 -5.908 -18.223 1.00 49.19 117 LEU A CA 1
ATOM 898 C C . LEU A 1 117 ? 31.472 -6.107 -19.708 1.00 49.19 117 LEU A C 1
ATOM 900 O O . LEU A 1 117 ? 32.067 -6.942 -20.382 1.00 49.19 117 LEU A O 1
ATOM 904 N N . VAL A 1 118 ? 30.491 -5.357 -20.213 1.00 48.88 118 VAL A N 1
ATOM 905 C CA . VAL A 1 118 ? 30.280 -5.205 -21.654 1.00 48.88 118 VAL A CA 1
ATOM 906 C C . VAL A 1 118 ? 30.914 -3.878 -22.060 1.00 48.88 118 VAL A C 1
ATOM 908 O O . VAL A 1 118 ? 30.338 -2.814 -21.883 1.00 48.88 118 VAL A O 1
ATOM 911 N N . GLY A 1 119 ? 32.145 -3.975 -22.566 1.00 46.28 119 GLY A N 1
ATOM 912 C CA . GLY A 1 119 ? 32.659 -3.100 -23.619 1.00 46.28 119 GLY A CA 1
ATOM 913 C C . GLY A 1 119 ? 32.863 -1.616 -23.302 1.00 46.28 119 GLY A C 1
ATOM 914 O O . GLY A 1 119 ? 32.180 -0.775 -23.867 1.00 46.28 119 GLY A O 1
ATOM 915 N N . ALA A 1 120 ? 33.903 -1.278 -22.539 1.00 43.59 120 ALA A N 1
ATOM 916 C CA . ALA A 1 120 ? 34.593 0.014 -22.672 1.00 43.59 120 ALA A CA 1
ATOM 917 C C . ALA A 1 120 ? 36.077 -0.128 -22.288 1.00 43.59 120 ALA A C 1
ATOM 919 O O . ALA A 1 120 ? 36.602 0.578 -21.436 1.00 43.59 120 ALA A O 1
ATOM 920 N N . GLY A 1 121 ? 36.754 -1.110 -22.888 1.00 40.38 121 GLY A N 1
ATOM 921 C CA . GLY A 1 121 ? 38.162 -1.420 -22.637 1.00 40.38 121 GLY A CA 1
ATOM 922 C C . GLY A 1 121 ? 38.934 -1.617 -23.935 1.00 40.38 121 GLY A C 1
ATOM 923 O O .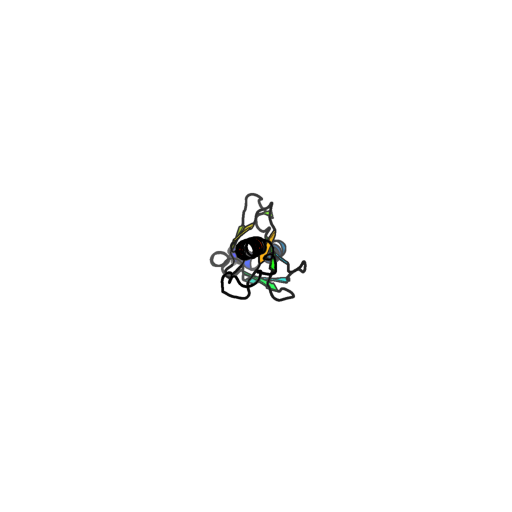 GLY A 1 121 ? 39.482 -2.687 -24.162 1.00 40.38 121 GLY A O 1
ATOM 924 N N . ALA A 1 122 ? 38.942 -0.612 -24.813 1.00 46.47 122 ALA A N 1
ATOM 925 C CA . ALA A 1 122 ? 39.799 -0.605 -26.004 1.00 46.47 122 ALA A CA 1
ATOM 926 C C . ALA A 1 122 ? 40.244 0.809 -26.413 1.00 46.47 122 ALA A C 1
ATOM 928 O O . ALA A 1 122 ? 40.364 1.125 -27.592 1.00 46.47 122 ALA A O 1
ATOM 929 N N . ALA A 1 123 ? 40.529 1.672 -25.443 1.00 49.75 123 ALA A N 1
ATOM 930 C CA . ALA A 1 123 ? 41.294 2.886 -25.684 1.00 49.75 123 ALA A CA 1
ATOM 931 C C . ALA A 1 123 ? 42.260 3.041 -24.513 1.00 49.75 123 ALA A C 1
ATOM 933 O O . ALA A 1 123 ? 41.801 3.299 -23.411 1.00 49.75 123 ALA A O 1
ATOM 934 N N . LEU A 1 124 ? 43.556 2.782 -24.758 1.00 50.25 124 LEU A N 1
ATOM 935 C CA . LEU A 1 124 ? 44.759 3.237 -24.016 1.00 50.25 124 LEU A CA 1
ATOM 936 C C . LEU A 1 124 ? 45.940 2.233 -24.004 1.00 50.25 124 LEU A C 1
ATOM 938 O O . LEU A 1 124 ? 46.967 2.527 -23.404 1.00 50.25 124 LEU A O 1
ATOM 942 N N . ALA A 1 125 ? 45.887 1.110 -24.734 1.00 47.22 125 ALA A N 1
ATOM 943 C CA . ALA A 1 125 ? 47.020 0.165 -24.818 1.00 47.22 125 ALA A CA 1
ATOM 944 C C . ALA A 1 125 ? 47.777 0.133 -26.168 1.00 47.22 125 ALA A C 1
ATOM 946 O O . ALA A 1 125 ? 48.663 -0.696 -26.351 1.00 47.22 125 ALA A O 1
ATOM 947 N N . THR A 1 126 ? 47.494 1.031 -27.120 1.00 48.47 126 THR A N 1
ATOM 948 C CA . THR A 1 126 ? 48.176 1.050 -28.437 1.00 48.47 126 THR A CA 1
ATOM 949 C C . THR A 1 126 ? 49.344 2.040 -28.542 1.00 48.47 126 THR A C 1
ATOM 951 O O . THR A 1 126 ? 50.108 1.979 -29.504 1.00 48.47 126 THR A O 1
ATOM 954 N N . ALA A 1 127 ? 49.558 2.914 -27.551 1.00 48.53 127 ALA A N 1
ATOM 955 C CA . ALA A 1 127 ? 50.603 3.943 -27.626 1.00 48.53 127 ALA A CA 1
ATOM 956 C C . ALA A 1 127 ? 52.008 3.465 -27.194 1.00 48.53 127 ALA A C 1
ATOM 958 O O . ALA A 1 127 ? 53.006 4.030 -27.636 1.00 48.53 127 ALA A O 1
ATOM 959 N N . LEU A 1 128 ? 52.124 2.417 -26.367 1.00 48.28 128 LEU A N 1
ATOM 960 C CA . LEU A 1 128 ? 53.431 1.971 -25.852 1.00 48.28 128 LEU A CA 1
ATOM 961 C C . LEU A 1 128 ? 54.118 0.915 -26.736 1.00 48.28 128 LEU A C 1
ATOM 963 O O . LEU A 1 128 ? 55.347 0.866 -26.785 1.00 48.28 128 LEU A O 1
ATOM 967 N N . ALA A 1 129 ? 53.360 0.123 -27.502 1.00 53.06 129 ALA A N 1
ATOM 968 C CA . ALA A 1 129 ? 53.932 -0.899 -28.383 1.00 53.06 129 ALA A CA 1
ATOM 969 C C . ALA A 1 129 ? 54.599 -0.307 -29.644 1.00 53.06 129 ALA A C 1
ATOM 971 O O . ALA A 1 129 ? 55.625 -0.808 -30.106 1.00 53.06 129 ALA A O 1
ATOM 972 N N . THR A 1 130 ? 54.081 0.801 -30.184 1.00 55.72 130 THR A N 1
ATOM 973 C CA . THR A 1 130 ? 54.628 1.429 -31.402 1.00 55.72 130 THR A CA 1
ATOM 974 C C . THR A 1 130 ? 55.951 2.160 -31.142 1.00 55.72 130 THR A C 1
ATOM 976 O O . THR A 1 130 ? 56.876 2.072 -31.955 1.00 55.72 130 THR A O 1
ATOM 979 N N . LEU A 1 131 ? 56.106 2.802 -29.978 1.00 55.19 131 LEU A N 1
ATOM 980 C CA . LEU A 1 131 ? 57.344 3.496 -29.597 1.00 55.19 131 LEU A CA 1
ATOM 981 C C . LEU A 1 131 ? 58.530 2.539 -29.380 1.00 55.19 131 LEU A C 1
ATOM 983 O O . LEU A 1 131 ? 59.661 2.877 -29.746 1.00 55.19 131 LEU A O 1
ATOM 987 N N . ALA A 1 132 ? 58.286 1.334 -28.855 1.00 59.19 132 ALA A N 1
ATOM 988 C CA . ALA A 1 132 ? 59.330 0.324 -28.673 1.00 59.19 132 ALA A CA 1
ATOM 989 C C . ALA A 1 132 ? 59.835 -0.230 -30.021 1.00 59.19 132 ALA A C 1
ATOM 991 O O . ALA A 1 132 ? 61.045 -0.278 -30.262 1.00 59.19 132 ALA A O 1
ATOM 992 N N . VAL A 1 133 ? 58.927 -0.553 -30.949 1.00 61.41 133 VAL A N 1
ATOM 993 C CA . VAL A 1 133 ? 59.285 -1.121 -32.263 1.00 61.41 133 VAL A CA 1
ATOM 994 C C . VAL A 1 133 ? 60.032 -0.109 -33.147 1.00 61.41 133 VAL A C 1
ATOM 996 O O . VAL A 1 133 ? 61.004 -0.470 -33.819 1.00 61.41 133 VAL A O 1
ATOM 999 N N . VAL A 1 134 ? 59.658 1.176 -33.117 1.00 63.31 134 VAL A N 1
ATOM 1000 C CA . VAL A 1 134 ? 60.342 2.218 -33.911 1.00 63.31 134 VAL A CA 1
ATOM 1001 C C . VAL A 1 134 ? 61.753 2.508 -33.384 1.00 63.31 134 VAL A C 1
ATOM 1003 O O . VAL A 1 134 ? 62.679 2.686 -34.184 1.00 63.31 134 VAL A O 1
ATOM 1006 N N . ARG A 1 135 ? 61.969 2.507 -32.059 1.00 61.78 135 ARG A N 1
ATOM 1007 C CA . ARG A 1 135 ? 63.316 2.717 -31.495 1.00 61.78 135 ARG A CA 1
ATOM 1008 C C . ARG A 1 135 ? 64.263 1.547 -31.754 1.00 61.78 135 ARG A C 1
ATOM 1010 O O . ARG A 1 135 ? 65.434 1.796 -32.045 1.00 61.78 135 ARG A O 1
ATOM 1017 N N . LEU A 1 136 ? 63.778 0.304 -31.716 1.00 62.56 136 LEU A N 1
ATOM 1018 C CA . LEU A 1 136 ? 64.607 -0.859 -32.052 1.00 62.56 136 LEU A CA 1
ATOM 1019 C C . LEU A 1 136 ? 65.007 -0.872 -33.534 1.00 62.56 136 LEU A C 1
ATOM 1021 O O . LEU A 1 136 ? 66.174 -1.111 -33.845 1.00 62.56 136 LEU A O 1
ATOM 1025 N N . ARG A 1 137 ? 64.100 -0.502 -34.449 1.00 62.88 137 ARG A N 1
ATOM 1026 C CA . ARG A 1 137 ? 64.418 -0.419 -35.887 1.00 62.88 137 ARG A CA 1
ATOM 1027 C C . ARG A 1 137 ? 65.458 0.651 -36.227 1.00 62.88 137 ARG A C 1
ATOM 1029 O O . ARG A 1 137 ? 66.278 0.434 -37.116 1.00 62.88 137 ARG A O 1
ATOM 1036 N N . ARG A 1 138 ? 65.475 1.785 -35.515 1.00 60.22 138 ARG A N 1
ATOM 1037 C CA . ARG A 1 138 ? 66.490 2.835 -35.736 1.00 60.22 138 ARG A CA 1
ATOM 1038 C C . ARG A 1 138 ? 67.889 2.433 -35.262 1.00 60.22 138 ARG A C 1
ATOM 1040 O O . ARG A 1 138 ? 68.861 2.843 -35.885 1.00 60.22 138 ARG A O 1
ATOM 1047 N N . ARG A 1 139 ? 68.013 1.617 -34.208 1.00 58.09 139 ARG A N 1
ATOM 1048 C CA . ARG A 1 139 ? 69.330 1.189 -33.694 1.00 58.09 139 ARG A CA 1
ATOM 1049 C C . ARG A 1 139 ? 70.044 0.189 -34.600 1.00 58.09 139 ARG A C 1
ATOM 1051 O O . ARG A 1 139 ? 71.264 0.236 -34.688 1.00 58.09 139 ARG A O 1
ATOM 1058 N N . VAL A 1 140 ? 69.300 -0.676 -35.287 1.00 58.00 140 VAL A N 1
ATOM 1059 C CA . VAL A 1 140 ? 69.887 -1.672 -36.200 1.00 58.00 140 VAL A CA 1
ATOM 1060 C C . VAL A 1 140 ? 70.409 -1.013 -37.481 1.00 58.00 140 VAL A C 1
ATOM 1062 O O . VAL A 1 140 ? 71.449 -1.404 -37.991 1.00 58.00 140 VAL A O 1
ATOM 1065 N N . ARG A 1 141 ? 69.755 0.054 -37.957 1.00 55.81 141 ARG A N 1
ATOM 1066 C CA . ARG A 1 141 ? 70.124 0.734 -39.211 1.00 55.81 141 ARG A CA 1
ATOM 1067 C C . ARG A 1 141 ? 71.320 1.694 -39.099 1.00 55.81 141 ARG A C 1
ATOM 1069 O O . ARG A 1 141 ? 71.787 2.180 -40.113 1.00 55.81 141 ARG A O 1
ATOM 1076 N N . SER A 1 142 ? 71.798 1.972 -37.885 1.00 54.44 142 SER A N 1
ATOM 1077 C CA . SER A 1 142 ? 72.961 2.838 -37.614 1.00 54.44 142 SER A CA 1
ATOM 1078 C C . SER A 1 142 ? 74.270 2.051 -37.423 1.00 54.44 142 SER A C 1
ATOM 1080 O O . SER A 1 142 ? 75.290 2.647 -37.083 1.00 54.44 142 SER A O 1
ATOM 1082 N N . ARG A 1 143 ? 74.238 0.719 -37.558 1.00 53.62 143 ARG A N 1
ATOM 1083 C CA . ARG A 1 143 ? 75.393 -0.178 -37.372 1.00 53.62 143 ARG A CA 1
ATOM 1084 C C . ARG A 1 143 ? 75.740 -0.997 -38.628 1.00 53.62 143 ARG A C 1
ATOM 1086 O O . ARG A 1 143 ? 76.472 -1.976 -38.516 1.00 53.62 143 ARG A O 1
ATOM 1093 N N . SER A 1 144 ? 75.234 -0.599 -39.794 1.00 48.97 144 SER A N 1
ATOM 1094 C CA . SER A 1 144 ? 75.676 -1.094 -41.105 1.00 48.97 144 SER A CA 1
ATOM 1095 C C . SER A 1 144 ? 76.241 0.046 -41.925 1.00 48.97 144 SER A C 1
ATOM 1097 O O . SER A 1 144 ? 75.686 1.161 -41.798 1.00 48.97 144 SER A O 1
#

Radius of gyration: 29.41 Å; chains: 1; bounding box: 102×30×69 Å

Secondary structure (DSSP, 8-state):
---PPPHHHHHHT-HHHHHHHHHHEEEEETTEE--EEEEE-TTHHHH--EEEE--SS--SEEEEEE-TTTTT-TT--EEEE-SSSEESSEEEE-SS--EEEEEE-SSSS-----S---S---SSSSHHHHHHHHHHHHHHTT--